Protein AF-A0A0F9K241-F1 (afdb_monomer_lite)

pLDDT: mean 85.96, std 12.1, range [41.12, 96.75]

Foldseek 3Di:
D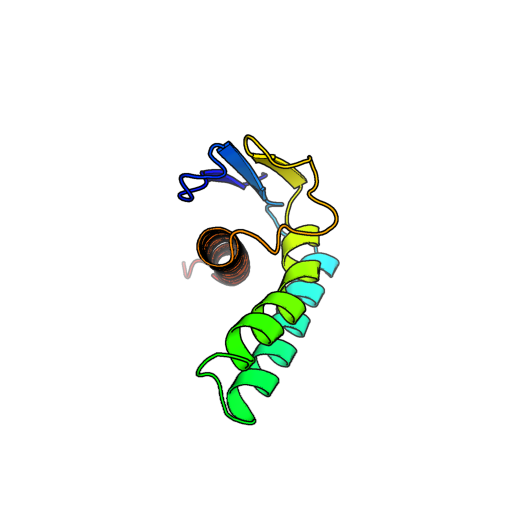WDKDFAPQPVWGFIWTFDPPDDPVLLVLQVVLVVVLVVLVVVDDCPPPSLVVNLVSNVVSLVSRTPWDTIPPADIVHVVQDCPPVVSSSSRSVVSNVVVVVSSVVVVDDPDD

Sequence (113 aa):
MSKQIKSPVKKWLGTVTLHDPLSLPQVVAVQNALESAKALAEDGDLEKLGLAEFHNELLPAIEDCIEIWELKGLDNPPNPFPGTPRKSAAELMNWLSTEVVALFNEAEAVPNE

Radius of gyration: 14.39 Å; chains: 1; bounding box: 36×38×36 Å

Organism: NCBI:txid412755

Secondary structure (DSSP, 8-state):
-PEEEE---TTS-EEEEE-SSPPHHHHHHHHHHHHHHHHHHHSS-IIIIIHHHHHHHHHHHHHHTEEEEEETTS-SS-SS----SHHHHHHHHHHHHHHHHHHHHHHH-----

Structure (mmCIF, N/CA/C/O backbone):
data_AF-A0A0F9K241-F1
#
_entry.id   AF-A0A0F9K241-F1
#
loop_
_atom_site.group_PDB
_atom_site.id
_atom_site.type_symbol
_atom_site.label_atom_id
_atom_site.label_alt_id
_atom_site.label_comp_id
_atom_site.label_asym_id
_atom_site.label_entity_id
_atom_site.label_seq_id
_atom_site.pdbx_PDB_ins_code
_atom_site.Cartn_x
_atom_site.Cartn_y
_atom_site.Cartn_z
_atom_site.occupancy
_atom_site.B_iso_or_equiv
_atom_site.auth_seq_id
_atom_site.auth_comp_id
_atom_site.auth_asym_id
_atom_site.auth_atom_id
_atom_site.pdbx_PDB_model_num
ATOM 1 N N . MET A 1 1 ? -9.907 -4.927 -15.926 1.00 74.38 1 MET A N 1
ATOM 2 C CA . MET A 1 1 ? -11.069 -4.458 -15.146 1.00 74.38 1 MET A CA 1
ATOM 3 C C . MET A 1 1 ? -10.568 -4.168 -13.751 1.00 74.38 1 MET A C 1
ATOM 5 O O . MET A 1 1 ? -9.845 -5.011 -13.258 1.00 74.38 1 MET A O 1
ATOM 9 N N . SER A 1 2 ? -10.929 -3.047 -13.130 1.00 88.88 2 SER A N 1
ATOM 10 C CA . SER A 1 2 ? -10.399 -2.671 -11.814 1.00 88.88 2 SER A CA 1
ATOM 11 C C . SER A 1 2 ? -10.714 -3.710 -10.721 1.00 88.88 2 SER A C 1
ATOM 13 O O . SER A 1 2 ? -11.794 -4.310 -10.720 1.00 88.88 2 SER A O 1
ATOM 15 N N . LYS A 1 3 ? -9.783 -3.915 -9.778 1.00 92.19 3 LYS A N 1
ATOM 16 C CA . LYS A 1 3 ? -9.891 -4.901 -8.684 1.00 92.19 3 LYS A CA 1
ATOM 17 C C . LYS A 1 3 ? -10.314 -4.200 -7.397 1.00 92.19 3 LYS A C 1
ATOM 19 O O . LYS A 1 3 ? -9.598 -3.343 -6.887 1.00 92.19 3 LYS A O 1
ATOM 24 N N . GLN A 1 4 ? -11.476 -4.559 -6.854 1.00 95.81 4 GLN A N 1
ATOM 25 C CA . GLN A 1 4 ? -11.953 -3.999 -5.587 1.00 95.81 4 GLN A CA 1
ATOM 26 C C . GLN A 1 4 ? -11.471 -4.849 -4.406 1.00 95.81 4 GLN A C 1
ATOM 28 O O . GLN A 1 4 ? -11.763 -6.043 -4.328 1.00 95.81 4 GLN A O 1
ATOM 33 N N . ILE A 1 5 ? -10.778 -4.219 -3.459 1.00 95.94 5 ILE A N 1
ATOM 34 C CA . ILE A 1 5 ? -10.266 -4.838 -2.232 1.00 95.94 5 ILE A CA 1
ATOM 35 C C . ILE A 1 5 ? -10.911 -4.187 -1.003 1.00 95.94 5 ILE A C 1
ATOM 37 O O . ILE A 1 5 ? -11.266 -3.008 -1.011 1.00 95.94 5 ILE A O 1
ATOM 41 N N . LYS A 1 6 ? -11.093 -4.957 0.075 1.00 96.75 6 LYS A N 1
ATOM 42 C CA . LYS A 1 6 ? -11.769 -4.499 1.299 1.00 96.75 6 LYS A CA 1
ATOM 43 C C . LYS A 1 6 ? -10.776 -4.322 2.441 1.00 96.75 6 LYS A C 1
ATOM 45 O O . LYS A 1 6 ? -10.079 -5.267 2.795 1.00 96.75 6 LYS A O 1
ATOM 50 N N . SER A 1 7 ? -10.787 -3.147 3.069 1.00 95.00 7 SER A N 1
ATOM 51 C CA . SER A 1 7 ? -9.873 -2.837 4.172 1.00 95.00 7 SER A CA 1
ATOM 52 C C . SER A 1 7 ? -10.134 -3.726 5.398 1.00 95.00 7 SER A C 1
ATOM 54 O O . SER A 1 7 ? -11.269 -3.765 5.898 1.00 95.00 7 SER A O 1
ATOM 56 N N . PRO A 1 8 ? -9.099 -4.400 5.939 1.00 94.56 8 PRO A N 1
ATOM 57 C CA . PRO A 1 8 ? -9.182 -5.142 7.195 1.00 94.56 8 PRO A CA 1
ATOM 58 C C . PRO A 1 8 ? -9.015 -4.238 8.431 1.00 94.56 8 PRO A C 1
ATOM 60 O O . PRO A 1 8 ? -9.222 -4.681 9.565 1.00 94.56 8 PRO A O 1
ATOM 63 N N . VAL A 1 9 ? -8.635 -2.968 8.250 1.00 94.06 9 VAL A N 1
ATOM 64 C CA . VAL A 1 9 ? -8.269 -2.068 9.349 1.00 94.06 9 VAL A CA 1
ATOM 65 C C . VAL A 1 9 ? -9.519 -1.475 9.989 1.00 94.06 9 VAL A C 1
ATOM 67 O O . VAL A 1 9 ? -10.214 -0.649 9.403 1.00 94.06 9 VAL A O 1
ATOM 70 N N . LYS A 1 10 ? -9.782 -1.830 11.254 1.00 93.25 10 LYS A N 1
ATOM 71 C CA . LYS A 1 10 ? -10.990 -1.408 11.997 1.00 93.25 10 LYS A CA 1
ATOM 72 C C . LYS A 1 10 ? -11.218 0.107 12.025 1.00 93.25 10 LYS A C 1
ATOM 74 O O . LYS A 1 10 ? -12.360 0.546 12.131 1.00 93.25 10 LYS A O 1
ATOM 79 N N . LYS A 1 11 ? -10.140 0.898 11.995 1.00 92.44 11 LYS A N 1
ATOM 80 C CA . LYS A 1 11 ? -10.194 2.366 12.020 1.00 92.44 11 LYS A CA 1
ATOM 81 C C . LYS A 1 11 ? -10.731 2.945 10.708 1.00 92.44 11 LYS A C 1
ATOM 83 O O . LYS A 1 11 ? -11.482 3.914 10.759 1.00 92.44 11 LYS A O 1
ATOM 88 N N . TRP A 1 12 ? -10.371 2.328 9.585 1.00 93.56 12 TRP A N 1
ATOM 89 C CA . TRP A 1 12 ? -10.662 2.787 8.231 1.00 93.56 12 TRP A CA 1
ATOM 90 C C . TRP A 1 12 ? -11.324 1.662 7.448 1.00 93.56 12 TRP A C 1
ATOM 92 O O . TRP A 1 12 ? -10.705 0.980 6.636 1.00 93.56 12 TRP A O 1
ATOM 102 N N . LEU A 1 13 ? -12.597 1.434 7.764 1.00 93.94 13 LEU A N 1
ATOM 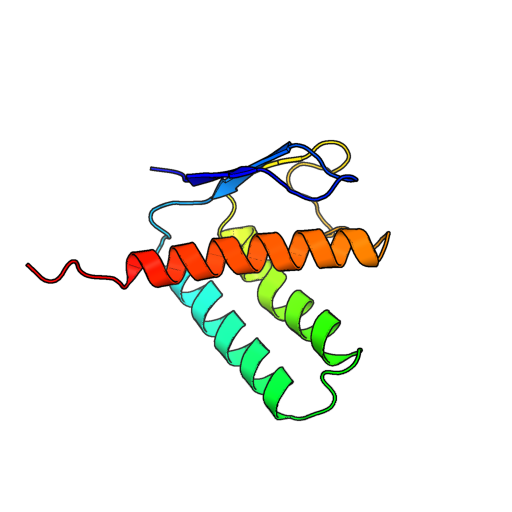103 C CA . LEU A 1 13 ? -13.423 0.439 7.089 1.00 93.94 13 LEU A CA 1
ATOM 104 C C . LEU A 1 13 ? -13.841 0.960 5.718 1.00 93.94 13 LEU A C 1
ATOM 106 O O . LEU A 1 13 ? -14.215 2.125 5.605 1.00 93.94 13 LEU A O 1
ATOM 110 N N . GLY A 1 14 ? -13.856 0.095 4.712 1.00 94.38 14 GLY A N 1
ATOM 111 C CA . GLY A 1 14 ? -14.264 0.488 3.370 1.00 94.38 14 GLY A CA 1
ATOM 112 C C . GLY A 1 14 ? -13.611 -0.347 2.284 1.00 94.38 14 GLY A C 1
ATOM 113 O O . GLY A 1 14 ? -13.127 -1.452 2.554 1.00 94.38 14 GLY A O 1
ATOM 114 N N . THR A 1 15 ? -13.603 0.196 1.075 1.00 95.81 15 THR A N 1
ATOM 115 C CA . THR A 1 15 ? -13.037 -0.429 -0.120 1.00 95.81 15 THR A CA 1
ATOM 116 C C . THR A 1 15 ? -11.993 0.468 -0.762 1.00 95.81 15 THR A C 1
ATOM 118 O O . THR A 1 15 ? -12.004 1.686 -0.607 1.00 95.81 15 THR A O 1
ATOM 121 N N . VAL A 1 16 ? -11.058 -0.157 -1.461 1.00 95.75 16 VAL A N 1
ATOM 122 C CA . VAL A 1 16 ? -10.111 0.509 -2.350 1.00 95.75 16 VAL A CA 1
ATOM 123 C C . VAL A 1 16 ? -10.229 -0.181 -3.700 1.00 95.75 16 VAL A C 1
ATOM 125 O O . VAL A 1 16 ? -10.350 -1.405 -3.759 1.00 95.75 16 VAL A O 1
ATOM 128 N N . THR A 1 17 ? -10.254 0.600 -4.772 1.00 95.81 17 THR A N 1
ATOM 129 C CA . THR A 1 17 ? -10.288 0.075 -6.141 1.00 95.81 17 THR A CA 1
ATOM 130 C C . THR A 1 17 ? -8.908 0.245 -6.753 1.00 95.81 17 THR A C 1
ATOM 132 O O . THR A 1 17 ? -8.417 1.367 -6.835 1.00 95.81 17 THR A O 1
ATOM 135 N N . LEU A 1 18 ? -8.279 -0.862 -7.142 1.00 95.25 18 LEU A N 1
ATOM 136 C CA . LEU A 1 18 ? -6.966 -0.894 -7.780 1.00 95.25 18 LEU A CA 1
ATOM 137 C C 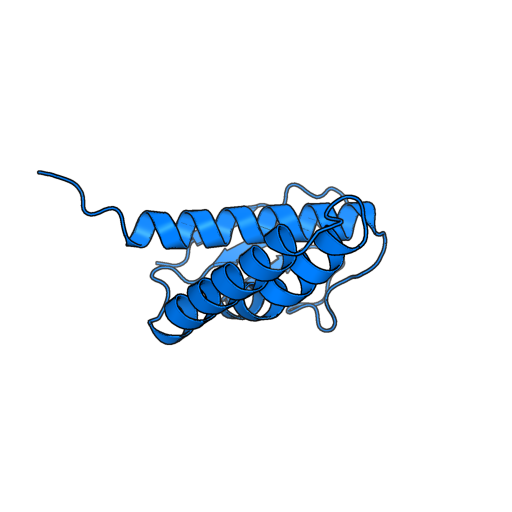. LEU A 1 18 ? -7.098 -0.899 -9.303 1.00 95.25 18 LEU A C 1
ATOM 139 O O . LEU A 1 18 ? -8.005 -1.536 -9.850 1.00 95.25 18 LEU A O 1
ATOM 143 N N . HIS A 1 19 ? -6.147 -0.256 -9.977 1.00 92.75 19 HIS A N 1
ATOM 144 C CA . HIS A 1 19 ? -5.986 -0.361 -11.422 1.00 92.75 19 HIS A CA 1
ATOM 145 C C . HIS A 1 19 ? -5.630 -1.798 -11.818 1.00 92.75 19 HIS A C 1
ATOM 147 O O . HIS A 1 19 ? -4.595 -2.312 -11.417 1.00 92.75 19 HIS A O 1
ATOM 153 N N . ASP A 1 20 ? -6.470 -2.438 -12.629 1.00 90.88 20 ASP A N 1
ATOM 154 C CA . ASP A 1 20 ? -6.202 -3.759 -13.203 1.00 90.88 20 ASP A CA 1
ATOM 155 C C . ASP A 1 20 ? -6.703 -3.778 -14.671 1.00 90.88 20 ASP A C 1
ATOM 157 O O . ASP A 1 20 ? -7.890 -3.523 -14.923 1.00 90.88 20 ASP A O 1
ATOM 161 N N . PRO A 1 21 ? -5.840 -4.008 -15.682 1.00 90.38 21 PRO A N 1
ATOM 162 C CA . PRO A 1 21 ? -4.401 -4.226 -15.544 1.00 90.38 21 PRO A CA 1
ATOM 163 C C . PRO A 1 21 ? -3.672 -2.947 -15.110 1.00 90.38 21 PRO A C 1
ATOM 165 O O . PRO A 1 21 ? -4.120 -1.835 -15.400 1.00 90.38 21 PRO A O 1
ATOM 168 N N . LEU A 1 22 ? -2.523 -3.113 -14.453 1.00 90.62 22 LEU A N 1
ATOM 169 C CA . LEU A 1 22 ? -1.608 -2.006 -14.179 1.00 90.62 22 LEU A CA 1
ATOM 170 C C . LEU A 1 22 ? -1.055 -1.450 -15.500 1.00 90.62 22 LEU A C 1
ATOM 172 O O . LEU A 1 22 ? -0.679 -2.193 -16.408 1.00 90.62 22 LEU A O 1
ATOM 176 N N . SER A 1 23 ? -1.000 -0.127 -15.619 1.00 92.06 23 SER A N 1
ATOM 177 C CA . SER A 1 23 ? -0.350 0.542 -16.746 1.00 92.06 23 SER A CA 1
ATOM 178 C C . SER A 1 23 ? 1.171 0.396 -16.668 1.00 92.06 23 SER A C 1
ATOM 180 O O . SER A 1 23 ? 1.741 0.260 -15.587 1.00 92.06 23 SER A O 1
ATOM 182 N N . LEU A 1 24 ? 1.860 0.481 -17.810 1.00 90.69 24 LEU A N 1
ATOM 183 C CA . LEU A 1 24 ? 3.322 0.369 -17.845 1.00 90.69 24 LEU A CA 1
ATOM 184 C C . LEU A 1 24 ? 4.037 1.360 -16.896 1.00 90.69 24 LEU A C 1
ATOM 186 O O . LEU A 1 24 ? 4.959 0.929 -16.207 1.00 90.69 24 LEU A O 1
ATOM 190 N N . PRO A 1 25 ? 3.626 2.642 -16.779 1.00 94.44 25 PRO A N 1
ATOM 191 C CA . PRO A 1 25 ? 4.205 3.543 -15.782 1.00 94.44 25 PRO A CA 1
ATOM 192 C C . PRO A 1 25 ? 4.021 3.062 -14.335 1.00 94.44 25 PRO A C 1
ATOM 194 O O . PRO A 1 25 ? 4.963 3.152 -13.555 1.00 94.44 25 PRO A O 1
ATOM 197 N N . GLN A 1 26 ? 2.852 2.508 -13.990 1.00 92.94 26 GLN A N 1
ATOM 198 C CA . GLN A 1 26 ? 2.581 1.959 -12.653 1.00 92.94 26 GLN A CA 1
ATOM 199 C C . GLN A 1 26 ? 3.445 0.726 -12.367 1.00 92.94 26 GLN A C 1
ATOM 201 O O . GLN A 1 26 ? 4.016 0.617 -11.289 1.00 92.94 26 GLN A O 1
ATOM 206 N N . VAL A 1 27 ? 3.602 -0.169 -13.348 1.00 92.69 27 VAL A N 1
ATOM 207 C CA . VAL A 1 27 ? 4.484 -1.345 -13.243 1.00 92.69 27 VAL A CA 1
ATOM 208 C C . VAL A 1 27 ? 5.923 -0.911 -12.951 1.00 92.69 27 VAL A C 1
ATOM 210 O O . VAL A 1 27 ? 6.535 -1.407 -12.009 1.00 92.69 27 VAL A O 1
ATOM 213 N N . VAL A 1 28 ? 6.443 0.064 -13.704 1.00 93.50 28 VAL A N 1
ATOM 214 C CA . VAL A 1 28 ? 7.795 0.606 -13.493 1.00 93.50 28 VAL A CA 1
ATOM 215 C C . VAL A 1 28 ? 7.923 1.269 -12.118 1.00 93.50 28 VAL A C 1
ATOM 217 O O . VAL A 1 28 ? 8.933 1.081 -11.444 1.00 93.50 28 VAL A O 1
ATOM 220 N N . ALA A 1 29 ? 6.909 2.017 -11.675 1.00 93.94 29 ALA A N 1
ATOM 221 C CA . ALA A 1 29 ? 6.912 2.653 -10.360 1.00 93.94 29 ALA A CA 1
ATOM 222 C C . ALA A 1 29 ? 6.959 1.622 -9.222 1.00 93.94 29 ALA A C 1
ATOM 224 O O . ALA A 1 29 ? 7.785 1.753 -8.320 1.00 93.94 29 ALA A O 1
ATOM 225 N N . VAL A 1 30 ? 6.131 0.574 -9.286 1.00 92.69 30 VAL A N 1
ATOM 226 C CA . VAL A 1 30 ? 6.115 -0.509 -8.288 1.00 92.69 30 VAL A CA 1
ATOM 227 C C . VAL A 1 30 ? 7.443 -1.260 -8.276 1.00 92.69 30 VAL A C 1
ATOM 229 O O . VAL A 1 30 ? 7.993 -1.490 -7.202 1.00 92.69 30 VAL A O 1
ATOM 232 N N . GLN A 1 31 ? 7.995 -1.592 -9.446 1.00 92.69 31 GLN A N 1
ATOM 233 C CA . GLN A 1 31 ? 9.281 -2.282 -9.539 1.00 92.69 31 GLN A CA 1
ATOM 234 C C . GLN A 1 31 ? 10.416 -1.459 -8.915 1.00 92.69 31 GLN A C 1
ATOM 236 O O . GLN A 1 31 ? 11.127 -1.964 -8.048 1.00 92.69 31 GLN A O 1
ATOM 241 N N . ASN A 1 32 ? 10.545 -0.185 -9.298 1.00 93.19 32 ASN A N 1
ATOM 242 C CA . ASN A 1 32 ? 11.579 0.697 -8.753 1.00 93.19 32 ASN A CA 1
ATOM 243 C C . ASN A 1 32 ? 11.429 0.861 -7.235 1.00 93.19 32 ASN A C 1
ATOM 245 O O . ASN A 1 32 ? 12.414 0.797 -6.505 1.00 93.19 32 ASN A O 1
ATOM 249 N N . ALA A 1 33 ? 10.196 1.032 -6.749 1.00 92.12 33 ALA A N 1
ATOM 250 C CA . ALA A 1 33 ? 9.938 1.182 -5.324 1.00 92.12 33 ALA A CA 1
ATOM 251 C C . ALA A 1 33 ? 10.289 -0.096 -4.542 1.00 92.12 33 ALA A C 1
ATOM 253 O O . ALA A 1 33 ? 10.854 -0.011 -3.454 1.00 92.12 33 ALA A O 1
ATOM 254 N N . LEU A 1 34 ? 10.020 -1.284 -5.095 1.00 90.19 34 LEU A N 1
ATOM 255 C CA . LEU A 1 34 ? 10.419 -2.560 -4.493 1.00 90.19 34 LEU A CA 1
ATOM 256 C C . LEU A 1 34 ? 11.941 -2.733 -4.449 1.00 90.19 34 LEU A C 1
ATOM 258 O O . LEU A 1 34 ? 12.465 -3.201 -3.438 1.00 90.19 34 LEU A O 1
ATOM 262 N N . GLU A 1 35 ? 12.651 -2.358 -5.513 1.00 90.50 35 GLU A N 1
ATOM 263 C CA . GLU A 1 35 ? 14.116 -2.405 -5.555 1.00 90.50 35 GLU A CA 1
ATOM 264 C C . GLU A 1 35 ? 14.737 -1.457 -4.521 1.00 90.50 35 GLU A C 1
ATOM 266 O O . GLU A 1 35 ? 15.585 -1.887 -3.734 1.00 90.50 35 GLU A O 1
ATOM 271 N N . SER A 1 36 ? 14.262 -0.209 -4.449 1.00 87.81 36 SER A N 1
ATOM 272 C CA . SER A 1 36 ? 14.688 0.762 -3.433 1.00 87.81 36 SER A CA 1
ATOM 273 C C . SER A 1 36 ? 14.393 0.271 -2.014 1.00 87.81 36 SER A C 1
ATOM 275 O O . SER A 1 36 ? 15.265 0.285 -1.143 1.00 87.81 36 SER A O 1
ATOM 277 N N . ALA A 1 37 ? 13.174 -0.214 -1.772 1.00 86.44 37 ALA A N 1
ATOM 278 C CA . ALA A 1 37 ? 12.754 -0.686 -0.459 1.00 86.44 37 ALA A CA 1
ATOM 279 C C . ALA A 1 37 ? 13.537 -1.938 -0.021 1.00 86.44 37 ALA A C 1
ATOM 281 O O . ALA A 1 37 ? 13.854 -2.097 1.160 1.00 86.44 37 ALA A O 1
ATOM 282 N N . LYS A 1 38 ? 13.910 -2.810 -0.966 1.00 84.19 38 LYS A N 1
ATOM 283 C CA . LYS A 1 38 ? 14.783 -3.961 -0.710 1.00 84.19 38 LYS A CA 1
ATOM 284 C C . LYS A 1 38 ? 16.210 -3.533 -0.369 1.00 84.19 38 LYS A C 1
ATOM 286 O O . LYS A 1 38 ? 16.769 -4.074 0.581 1.00 84.19 38 LYS A O 1
ATOM 291 N N . ALA A 1 39 ? 16.770 -2.551 -1.076 1.00 84.69 39 ALA A N 1
ATOM 292 C CA . ALA A 1 39 ? 18.097 -2.023 -0.763 1.00 84.69 39 ALA A CA 1
ATOM 293 C C . ALA A 1 39 ? 18.163 -1.468 0.673 1.00 84.69 39 ALA A C 1
ATOM 295 O O . ALA A 1 39 ? 19.109 -1.754 1.402 1.00 84.69 39 ALA A O 1
ATOM 296 N N . LEU A 1 40 ? 17.113 -0.765 1.118 1.00 79.25 40 LEU A 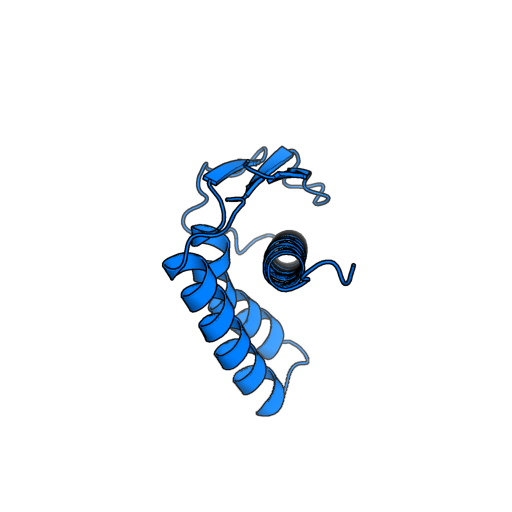N 1
ATOM 297 C CA . LEU A 1 40 ? 16.987 -0.289 2.503 1.00 79.25 40 LEU A CA 1
ATOM 298 C C . LEU A 1 40 ? 16.892 -1.434 3.523 1.00 79.25 40 LEU A C 1
ATOM 300 O O . LEU A 1 40 ? 17.397 -1.321 4.637 1.00 79.25 40 LEU A O 1
ATOM 304 N N . ALA A 1 41 ? 16.251 -2.545 3.158 1.00 73.25 41 ALA A N 1
ATOM 305 C CA . ALA A 1 41 ? 16.152 -3.718 4.021 1.00 73.25 41 ALA A CA 1
ATOM 306 C C . ALA A 1 41 ? 17.496 -4.459 4.176 1.00 73.25 41 ALA A C 1
ATOM 308 O O . ALA A 1 41 ? 17.741 -5.055 5.227 1.00 73.25 41 ALA A O 1
ATOM 309 N N . GLU A 1 42 ? 18.359 -4.429 3.155 1.00 74.00 42 GLU A N 1
ATOM 310 C CA . GLU A 1 42 ? 19.674 -5.086 3.161 1.00 74.00 42 GLU A CA 1
ATOM 311 C C . GLU A 1 42 ? 20.755 -4.282 3.912 1.00 74.00 42 GLU A C 1
ATOM 313 O O . GLU A 1 42 ? 21.668 -4.892 4.469 1.00 74.00 42 GLU A O 1
ATOM 318 N N . ASP A 1 43 ? 20.637 -2.950 3.994 1.00 67.62 43 ASP A N 1
ATOM 319 C CA . ASP A 1 43 ? 21.660 -2.061 4.587 1.00 67.62 43 ASP A CA 1
ATOM 320 C C . ASP A 1 43 ? 21.652 -2.015 6.136 1.00 67.62 43 ASP A C 1
ATOM 322 O O . ASP A 1 43 ? 22.595 -1.542 6.770 1.00 67.62 43 ASP A O 1
ATOM 326 N N . GLY A 1 44 ? 20.643 -2.618 6.774 1.00 58.75 44 GLY A N 1
ATOM 327 C CA . GLY A 1 44 ? 20.664 -2.948 8.202 1.00 58.75 44 GLY A CA 1
ATOM 328 C C . GLY A 1 44 ? 19.757 -2.094 9.093 1.00 58.75 44 GLY A C 1
ATOM 329 O O . GLY A 1 44 ? 19.560 -0.903 8.897 1.00 5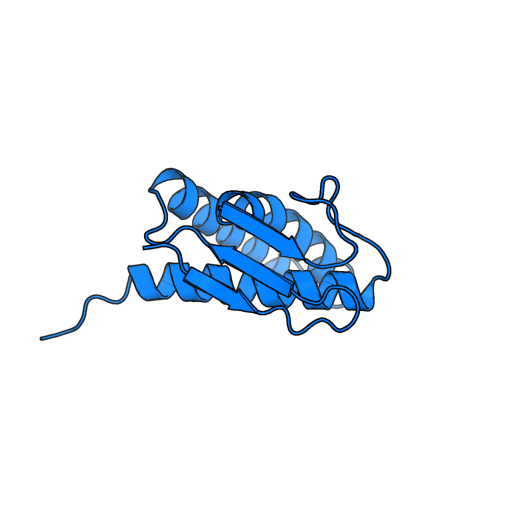8.75 44 GLY A O 1
ATOM 330 N N . ASP A 1 45 ? 19.237 -2.750 10.135 1.00 56.03 45 ASP A N 1
ATOM 331 C CA . ASP A 1 45 ? 18.351 -2.215 11.184 1.00 56.03 45 ASP A CA 1
ATOM 332 C C . ASP A 1 45 ? 16.850 -2.075 10.824 1.00 56.03 45 ASP A C 1
ATOM 334 O O . ASP A 1 45 ? 16.144 -1.110 11.142 1.00 56.03 45 ASP A O 1
ATOM 338 N N . LEU A 1 46 ? 16.315 -3.148 10.227 1.00 58.00 46 LEU A N 1
ATOM 339 C CA . LEU A 1 46 ? 14.885 -3.390 9.969 1.00 58.00 46 LEU A CA 1
ATOM 340 C C . LEU A 1 46 ? 13.969 -3.280 11.206 1.00 58.00 46 LEU A C 1
ATOM 342 O O . LEU A 1 46 ? 12.749 -3.221 11.052 1.00 58.00 46 LEU A O 1
ATOM 346 N N . GLU A 1 47 ? 14.506 -3.275 12.432 1.00 59.00 47 GLU A N 1
ATOM 347 C CA . GLU A 1 47 ? 13.710 -3.566 13.627 1.00 59.00 47 GLU A CA 1
ATOM 348 C C . GLU A 1 47 ? 12.640 -2.504 13.934 1.00 59.00 47 GLU A C 1
ATOM 350 O O . GLU A 1 47 ? 11.569 -2.868 14.425 1.00 59.00 47 GLU A O 1
ATOM 355 N N . LYS A 1 48 ? 12.853 -1.213 13.610 1.00 55.22 48 LYS A N 1
ATOM 356 C CA . LYS A 1 48 ? 11.808 -0.162 13.742 1.00 55.22 48 LYS A CA 1
ATOM 357 C C . LYS A 1 48 ? 11.930 1.046 12.812 1.00 55.22 48 LYS A C 1
ATOM 359 O O . LYS A 1 48 ? 10.885 1.635 12.516 1.00 55.22 48 LYS A O 1
ATOM 364 N N . LEU A 1 49 ? 13.141 1.461 12.428 1.00 58.06 49 LEU A N 1
ATOM 365 C CA . LEU A 1 49 ? 13.328 2.565 11.475 1.00 58.06 49 LEU A CA 1
ATOM 366 C C . LEU A 1 49 ? 13.092 2.076 10.043 1.00 58.06 49 LEU A C 1
ATOM 368 O O . LEU A 1 49 ? 12.268 2.664 9.343 1.00 58.06 49 LEU A O 1
ATOM 372 N N . GLY A 1 50 ? 13.665 0.916 9.697 1.00 68.88 50 GLY A N 1
ATOM 373 C CA . GLY A 1 50 ? 13.547 0.337 8.361 1.00 68.88 50 GLY A CA 1
ATOM 374 C C . GLY A 1 50 ? 12.106 0.150 7.887 1.00 68.88 50 GLY A C 1
ATOM 375 O O . GLY A 1 50 ? 11.813 0.477 6.750 1.00 68.88 50 GLY A O 1
ATOM 376 N N . LEU A 1 51 ? 11.159 -0.273 8.738 1.00 76.19 51 LEU A N 1
ATOM 377 C CA . LEU A 1 51 ? 9.767 -0.481 8.294 1.00 76.19 51 LEU A CA 1
ATOM 378 C C . LEU A 1 51 ? 9.039 0.824 7.920 1.00 76.19 51 LEU A C 1
ATOM 380 O O . LEU A 1 51 ? 8.197 0.831 7.026 1.00 76.19 51 LEU A O 1
ATOM 384 N N . ALA A 1 52 ? 9.318 1.927 8.621 1.00 79.12 52 ALA A N 1
ATOM 385 C CA . ALA A 1 52 ? 8.683 3.209 8.316 1.00 79.12 52 ALA A CA 1
ATOM 386 C C . ALA A 1 52 ? 9.251 3.812 7.026 1.00 79.12 52 ALA A C 1
ATOM 388 O O . ALA A 1 52 ? 8.487 4.316 6.209 1.00 79.12 52 ALA A O 1
ATOM 389 N N . GLU A 1 53 ? 10.566 3.713 6.835 1.00 82.56 53 GLU A N 1
ATOM 390 C CA . GLU A 1 53 ? 11.244 4.154 5.612 1.00 82.56 53 GLU A CA 1
ATOM 391 C C . GLU A 1 53 ? 10.872 3.267 4.418 1.00 82.56 53 GLU A C 1
ATOM 393 O O . GLU A 1 53 ? 10.535 3.783 3.359 1.00 82.56 53 GLU A O 1
ATOM 398 N N . PHE A 1 54 ? 10.783 1.951 4.623 1.00 83.69 54 PHE A N 1
ATOM 399 C CA . PHE A 1 54 ? 10.286 0.979 3.646 1.00 83.69 54 PHE A CA 1
ATOM 400 C C . PHE A 1 54 ? 8.878 1.334 3.154 1.00 83.69 54 PHE A C 1
ATOM 402 O O . PHE A 1 54 ? 8.616 1.383 1.956 1.00 83.69 54 PHE A O 1
ATOM 409 N N . HIS A 1 55 ? 7.960 1.626 4.078 1.00 85.94 55 HIS A N 1
ATOM 410 C CA . HIS A 1 55 ? 6.610 2.063 3.726 1.00 85.94 55 HIS A CA 1
ATOM 411 C C . HIS A 1 55 ? 6.591 3.418 3.017 1.00 85.94 55 HIS A C 1
ATOM 413 O O . HIS A 1 55 ? 5.781 3.614 2.116 1.00 85.94 55 HIS A O 1
ATOM 419 N N . ASN A 1 56 ? 7.457 4.347 3.421 1.00 87.38 56 ASN A N 1
ATOM 420 C CA . ASN A 1 56 ? 7.553 5.661 2.797 1.00 87.38 56 ASN A CA 1
ATOM 421 C C . ASN A 1 56 ? 8.048 5.575 1.346 1.00 87.38 56 ASN A C 1
ATOM 423 O O . ASN A 1 56 ? 7.573 6.332 0.508 1.00 87.38 56 ASN A O 1
ATOM 427 N N . GLU A 1 57 ? 8.950 4.639 1.051 1.00 90.00 57 GLU A N 1
ATOM 428 C CA . GLU A 1 57 ? 9.460 4.402 -0.303 1.00 90.00 57 GLU A CA 1
ATOM 429 C C . GLU A 1 57 ? 8.404 3.765 -1.219 1.00 90.00 57 GLU A C 1
ATOM 431 O O . GLU A 1 57 ? 8.277 4.135 -2.383 1.00 90.00 57 GLU A O 1
ATOM 436 N N . LEU A 1 58 ? 7.596 2.837 -0.691 1.00 90.25 58 LEU A N 1
ATOM 437 C CA . LEU A 1 58 ? 6.537 2.178 -1.465 1.00 90.25 58 LEU A CA 1
ATOM 438 C C . LEU A 1 58 ? 5.289 3.040 -1.671 1.00 90.25 58 LEU A C 1
ATOM 440 O O . LEU A 1 58 ? 4.560 2.832 -2.642 1.00 90.25 58 LEU A O 1
ATOM 444 N N . LEU A 1 59 ? 5.013 3.969 -0.753 1.00 91.81 59 LEU A N 1
ATOM 445 C CA . LEU A 1 59 ? 3.756 4.715 -0.710 1.00 91.81 59 LEU A CA 1
ATOM 446 C C . LEU A 1 59 ? 3.394 5.387 -2.050 1.00 91.81 59 LEU A C 1
ATOM 448 O O . LEU A 1 59 ? 2.272 5.155 -2.497 1.00 91.81 59 LEU A O 1
ATOM 452 N N . PRO A 1 60 ? 4.286 6.136 -2.732 1.00 93.00 60 PRO A N 1
ATOM 453 C CA . PRO A 1 60 ? 3.926 6.804 -3.984 1.00 93.00 60 PRO A CA 1
ATOM 454 C C . PRO A 1 60 ? 3.498 5.818 -5.077 1.00 93.00 60 PRO A C 1
ATOM 456 O O . PRO A 1 60 ? 2.498 6.030 -5.755 1.00 93.00 60 PRO A O 1
ATOM 459 N N . ALA A 1 61 ? 4.210 4.693 -5.204 1.00 94.19 61 ALA A N 1
ATOM 460 C CA . ALA A 1 61 ? 3.879 3.665 -6.189 1.00 94.19 61 ALA A CA 1
ATOM 461 C C . ALA A 1 61 ? 2.544 2.970 -5.871 1.00 94.19 61 ALA A C 1
ATOM 463 O O . ALA A 1 61 ? 1.782 2.638 -6.778 1.00 94.19 61 ALA A O 1
ATOM 464 N N . ILE A 1 62 ? 2.243 2.765 -4.585 1.00 93.81 62 ILE A N 1
ATOM 465 C CA . ILE A 1 62 ? 0.960 2.210 -4.136 1.00 93.81 62 ILE A CA 1
ATOM 466 C C . ILE A 1 62 ? -0.182 3.183 -4.437 1.00 93.81 62 ILE A C 1
ATOM 468 O O . ILE A 1 62 ? -1.212 2.755 -4.952 1.00 93.81 62 ILE A O 1
ATOM 472 N N . GLU A 1 63 ? -0.012 4.472 -4.133 1.00 93.69 63 GLU A N 1
ATOM 473 C CA . GLU A 1 63 ? -1.015 5.508 -4.407 1.00 93.69 63 GLU A CA 1
ATOM 474 C C . GLU A 1 63 ? -1.333 5.600 -5.901 1.00 93.69 63 GLU A C 1
ATOM 476 O O . GLU A 1 63 ? -2.508 5.629 -6.263 1.00 93.69 63 GLU A O 1
ATOM 481 N N . ASP A 1 64 ? -0.316 5.532 -6.763 1.00 93.62 64 ASP A N 1
ATOM 482 C CA . ASP A 1 64 ? -0.487 5.530 -8.219 1.00 93.62 64 ASP A CA 1
ATOM 483 C C . ASP A 1 64 ? -1.255 4.304 -8.736 1.00 93.62 64 ASP A C 1
ATOM 485 O O . ASP A 1 64 ? -1.880 4.367 -9.795 1.00 93.62 64 ASP A O 1
ATOM 489 N N . CYS A 1 65 ? -1.231 3.179 -8.014 1.00 94.06 65 CYS A N 1
ATOM 490 C CA . CYS A 1 65 ? -1.976 1.967 -8.370 1.00 94.06 65 CYS A CA 1
ATOM 491 C C . CYS A 1 65 ? -3.444 1.999 -7.916 1.00 94.06 65 CYS A C 1
ATOM 493 O O . CYS A 1 65 ? -4.218 1.111 -8.289 1.00 94.06 65 CYS A O 1
ATOM 495 N N . ILE A 1 66 ? -3.847 2.996 -7.126 1.00 94.50 66 ILE A N 1
ATOM 496 C CA . ILE A 1 66 ? -5.195 3.105 -6.574 1.00 94.50 66 ILE A CA 1
ATOM 497 C C . ILE A 1 66 ? -6.029 4.078 -7.407 1.00 94.50 66 ILE A C 1
ATOM 499 O O . ILE A 1 66 ? -5.736 5.264 -7.503 1.00 94.50 66 ILE A O 1
ATOM 503 N N . GLU A 1 67 ? -7.135 3.577 -7.950 1.00 93.62 67 GLU A N 1
ATOM 504 C CA . GLU A 1 67 ? -8.091 4.363 -8.730 1.00 93.62 67 GLU A CA 1
ATOM 505 C C . GLU A 1 67 ? -9.075 5.119 -7.821 1.00 93.62 67 GLU A C 1
ATOM 507 O O . GLU A 1 67 ? -9.408 6.276 -8.074 1.00 93.62 67 GLU A O 1
ATOM 512 N N . ILE A 1 68 ? -9.568 4.468 -6.757 1.00 94.44 68 ILE A N 1
ATOM 513 C CA . ILE A 1 68 ? -10.619 5.023 -5.885 1.00 94.44 68 ILE A CA 1
ATOM 514 C C . ILE A 1 68 ? -10.374 4.638 -4.423 1.00 94.44 68 ILE A C 1
ATOM 516 O O . ILE A 1 68 ? -10.218 3.454 -4.112 1.00 94.44 68 ILE A O 1
ATOM 520 N N . TRP A 1 69 ? -10.450 5.620 -3.515 1.00 95.06 69 TRP A N 1
ATOM 521 C CA . TRP A 1 69 ? -10.460 5.396 -2.068 1.00 95.06 69 TRP A CA 1
ATOM 522 C C . TRP A 1 69 ? -11.864 5.537 -1.478 1.00 95.06 69 TRP A C 1
ATOM 524 O O . TRP A 1 69 ? -12.419 6.625 -1.381 1.00 95.06 69 TRP A O 1
ATOM 534 N N . GLU A 1 70 ? -12.436 4.450 -0.979 1.00 94.81 70 GLU A N 1
ATOM 535 C CA . GLU A 1 70 ? -13.736 4.460 -0.300 1.00 94.81 70 GLU A CA 1
ATOM 536 C C . GLU A 1 70 ? -13.574 4.037 1.163 1.00 94.81 70 GLU A C 1
ATOM 538 O O . GLU A 1 70 ? -14.266 3.146 1.658 1.00 94.81 70 GLU A O 1
ATOM 543 N N . LEU A 1 71 ? -12.626 4.663 1.867 1.00 93.94 71 LEU A N 1
ATOM 544 C CA . LEU A 1 71 ? -12.316 4.375 3.267 1.00 93.94 71 LEU A CA 1
ATOM 545 C C . LEU A 1 71 ? -12.995 5.373 4.210 1.00 93.94 71 LEU A C 1
ATOM 547 O O . LEU A 1 71 ? -12.805 6.584 4.136 1.00 93.94 71 LEU A O 1
ATOM 551 N N . LYS A 1 72 ? -13.763 4.863 5.173 1.00 93.62 72 LYS A N 1
ATOM 552 C CA . LYS A 1 72 ? -14.428 5.685 6.184 1.00 93.62 72 LYS A CA 1
ATOM 553 C C . LYS A 1 72 ? -13.405 6.349 7.105 1.00 93.62 72 LYS A C 1
ATOM 555 O O . LYS A 1 72 ? -12.627 5.664 7.765 1.00 93.62 72 LYS A O 1
ATOM 560 N N . GLY A 1 73 ? -13.498 7.670 7.250 1.00 88.38 73 GLY A N 1
ATOM 561 C CA . GLY A 1 73 ? -12.639 8.438 8.159 1.00 88.38 73 GLY A CA 1
ATOM 562 C C . GLY A 1 73 ? -11.252 8.750 7.594 1.00 88.38 73 GLY A C 1
ATOM 563 O O . GLY A 1 73 ? -10.352 9.053 8.378 1.00 88.38 73 GLY A O 1
ATOM 564 N N . LEU A 1 74 ? -11.098 8.651 6.271 1.00 88.69 74 LEU A N 1
ATOM 565 C CA . LEU A 1 74 ? -9.992 9.195 5.489 1.00 88.69 74 LEU A CA 1
ATOM 566 C C . LEU A 1 74 ? -10.550 10.066 4.369 1.00 88.69 74 LEU A C 1
ATOM 568 O O . LEU A 1 74 ? -11.675 9.847 3.915 1.00 88.69 74 LEU A O 1
ATOM 572 N N . ASP A 1 75 ? -9.751 11.034 3.940 1.00 86.00 75 ASP A N 1
ATOM 573 C CA . ASP A 1 75 ? -10.012 11.775 2.712 1.00 86.00 75 ASP A CA 1
ATOM 574 C C . ASP A 1 75 ? -9.785 10.865 1.488 1.00 86.00 75 ASP A C 1
ATOM 576 O O . ASP A 1 75 ? -9.100 9.842 1.580 1.00 86.00 75 ASP A O 1
ATOM 580 N N . ASN A 1 76 ? -10.386 11.215 0.347 1.00 83.69 76 ASN A N 1
ATOM 581 C CA . ASN A 1 76 ? -10.274 10.465 -0.907 1.00 83.69 76 ASN A CA 1
ATOM 582 C C . ASN A 1 76 ? -9.693 11.360 -2.022 1.00 83.69 76 ASN A C 1
ATOM 584 O O . ASN A 1 76 ? -10.433 12.210 -2.530 1.00 83.69 76 ASN A O 1
ATOM 588 N N . PRO A 1 77 ? -8.419 11.176 -2.422 1.00 78.19 77 PRO A N 1
ATOM 589 C CA . PRO A 1 77 ? -7.400 10.325 -1.794 1.00 78.19 77 PRO A CA 1
ATOM 590 C C . PRO A 1 77 ? -6.851 10.938 -0.486 1.00 78.19 77 PRO A C 1
ATOM 592 O O . PRO A 1 77 ? -6.960 12.150 -0.277 1.00 78.19 77 PRO A O 1
ATOM 595 N N . PRO A 1 78 ? -6.239 10.136 0.401 1.00 79.62 78 PRO A N 1
ATOM 596 C CA . PRO A 1 78 ? -5.622 10.645 1.620 1.00 79.62 78 PRO A CA 1
ATOM 597 C C . PRO A 1 78 ? -4.297 11.357 1.302 1.00 79.62 78 PRO A C 1
ATOM 599 O O . PRO A 1 78 ? -3.303 10.703 1.019 1.0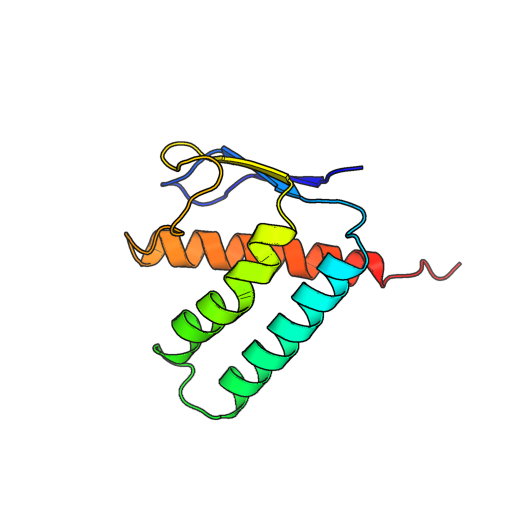0 79.62 78 PRO A O 1
ATOM 602 N N . ASN A 1 79 ? -4.255 12.691 1.390 1.00 82.00 79 ASN A N 1
ATOM 603 C CA . ASN A 1 79 ? -3.017 13.465 1.232 1.00 82.00 79 ASN A CA 1
ATOM 604 C C . ASN A 1 79 ? -2.862 14.514 2.356 1.00 82.00 79 ASN A C 1
ATOM 606 O O . ASN A 1 79 ? -3.613 15.494 2.373 1.00 82.00 79 ASN A O 1
ATOM 610 N N . PRO A 1 80 ? -1.901 14.355 3.287 1.00 84.19 80 PRO A N 1
ATOM 611 C CA . PRO A 1 80 ? -0.906 13.278 3.360 1.00 84.19 80 PRO A CA 1
ATOM 612 C C . PRO A 1 80 ? -1.499 11.947 3.852 1.00 84.19 80 PRO A C 1
ATOM 614 O O . PRO A 1 80 ? -2.498 11.932 4.577 1.00 84.19 80 PRO A O 1
ATOM 617 N N . PHE A 1 81 ? -0.842 10.829 3.525 1.00 88.69 81 PHE A N 1
ATOM 618 C CA . PHE A 1 81 ? -1.206 9.513 4.058 1.00 88.69 81 PHE A CA 1
ATOM 619 C C . PHE A 1 81 ? -1.193 9.522 5.603 1.00 88.69 81 PHE A C 1
ATOM 621 O O . PHE A 1 81 ? -0.292 10.107 6.220 1.00 88.69 81 PHE A O 1
ATOM 628 N N . PRO A 1 82 ? -2.173 8.893 6.283 1.00 89.00 82 PRO A N 1
ATOM 629 C CA . PRO A 1 82 ? -2.285 8.966 7.736 1.00 89.00 82 PRO A CA 1
ATOM 630 C C . PRO A 1 82 ? -1.089 8.313 8.437 1.00 89.00 82 PRO A C 1
ATOM 632 O O . PRO A 1 82 ? -0.951 7.096 8.450 1.00 89.00 82 PRO A O 1
ATOM 635 N N . GLY A 1 83 ? -0.270 9.108 9.130 1.00 85.69 83 GLY A N 1
ATOM 636 C CA . GLY A 1 83 ? 0.793 8.590 10.005 1.00 85.69 83 GLY A CA 1
ATOM 637 C C . GLY A 1 83 ? 0.314 8.172 11.404 1.00 85.69 83 GLY A C 1
ATOM 638 O O . GLY A 1 83 ? 1.047 7.517 12.151 1.00 85.69 83 GLY A O 1
ATOM 639 N N . THR A 1 84 ? -0.911 8.552 11.801 1.00 86.94 84 THR A N 1
ATOM 640 C CA . THR A 1 84 ? -1.455 8.272 13.141 1.00 86.94 84 THR A CA 1
ATOM 641 C C . THR A 1 84 ? -2.920 7.804 13.111 1.00 86.94 84 THR A C 1
ATOM 643 O O . THR A 1 84 ? -3.702 8.291 12.297 1.00 86.94 84 THR A O 1
ATOM 646 N N . PRO A 1 85 ? -3.329 6.874 14.002 1.00 89.31 85 PRO A N 1
ATOM 647 C CA . PRO A 1 85 ? -2.494 6.162 14.973 1.00 89.31 85 PRO A CA 1
ATOM 648 C C . PRO A 1 85 ? -1.527 5.179 14.289 1.00 89.31 85 PRO A C 1
ATOM 650 O O . PRO A 1 85 ? -1.921 4.441 13.388 1.00 89.31 85 PRO A O 1
ATOM 653 N N . ARG A 1 86 ? -0.266 5.151 14.754 1.00 87.88 86 ARG A N 1
ATOM 654 C CA . ARG A 1 86 ? 0.866 4.463 14.094 1.00 87.88 86 ARG A CA 1
ATOM 655 C C . ARG A 1 86 ? 0.570 3.005 13.733 1.00 87.88 86 ARG A C 1
ATOM 657 O O . ARG A 1 86 ? 0.931 2.554 12.655 1.00 87.88 86 ARG A O 1
ATOM 664 N N . LYS A 1 87 ? -0.104 2.276 14.630 1.00 89.00 87 LYS A N 1
ATOM 665 C CA . LYS A 1 87 ? -0.445 0.864 14.417 1.00 89.00 87 LYS A CA 1
ATOM 666 C C . LYS A 1 87 ? -1.422 0.674 13.255 1.00 89.00 87 LYS A C 1
ATOM 668 O O . LYS A 1 87 ? -1.136 -0.109 12.363 1.00 89.00 87 LYS A O 1
ATOM 673 N N . SER A 1 88 ? -2.539 1.403 13.247 1.00 91.75 88 SER A N 1
ATOM 674 C CA . SER A 1 88 ? -3.529 1.280 12.171 1.00 91.75 88 SER A CA 1
ATOM 675 C C . SER A 1 88 ? -2.963 1.755 10.838 1.00 91.75 88 SER A C 1
ATOM 677 O O . SER A 1 88 ? -3.232 1.125 9.825 1.00 91.75 88 SER A O 1
ATOM 679 N N . ALA A 1 89 ? -2.163 2.828 10.841 1.00 91.00 89 ALA A N 1
ATOM 680 C CA . ALA A 1 89 ? -1.472 3.332 9.653 1.00 91.00 89 ALA A CA 1
ATOM 681 C C . ALA A 1 89 ? -0.564 2.267 9.025 1.00 91.00 89 ALA A C 1
ATOM 683 O O . ALA A 1 89 ? -0.664 1.993 7.833 1.00 91.00 89 ALA A O 1
ATOM 684 N N . ALA A 1 90 ? 0.267 1.614 9.844 1.00 89.31 90 ALA A N 1
ATOM 685 C CA . ALA A 1 90 ? 1.129 0.528 9.391 1.00 89.31 90 ALA A CA 1
ATOM 686 C C . ALA A 1 90 ? 0.331 -0.695 8.909 1.00 89.31 90 ALA A C 1
ATOM 688 O O . ALA A 1 90 ? 0.690 -1.281 7.897 1.00 89.31 90 ALA A O 1
ATOM 689 N N . GLU A 1 91 ? -0.760 -1.064 9.594 1.00 92.56 91 GLU A N 1
ATOM 690 C CA . GLU A 1 91 ? -1.654 -2.148 9.154 1.00 92.56 91 GLU A CA 1
ATOM 691 C C . GLU A 1 91 ? -2.294 -1.842 7.791 1.00 92.56 91 GLU A C 1
ATOM 693 O O . GLU A 1 91 ? -2.372 -2.730 6.946 1.00 92.56 91 GLU A O 1
ATOM 698 N N . LEU A 1 92 ? -2.724 -0.594 7.568 1.00 93.38 92 LEU A N 1
ATOM 699 C CA . LEU A 1 92 ? -3.315 -0.159 6.301 1.00 93.38 92 LEU A CA 1
ATOM 700 C C . LEU A 1 92 ? -2.281 -0.206 5.178 1.00 93.38 92 LEU A C 1
ATOM 702 O O . LEU A 1 92 ? -2.560 -0.761 4.121 1.00 93.38 92 LEU A O 1
ATOM 706 N N . MET A 1 93 ? -1.088 0.329 5.435 1.00 92.38 93 MET A N 1
ATOM 707 C CA . MET A 1 93 ? 0.003 0.337 4.468 1.00 92.38 93 MET A CA 1
ATOM 708 C C . MET A 1 93 ? 0.447 -1.073 4.088 1.00 92.38 93 MET A C 1
ATOM 710 O O . MET A 1 93 ? 0.537 -1.388 2.909 1.00 92.38 93 MET A O 1
ATOM 714 N N . ASN A 1 94 ? 0.666 -1.939 5.080 1.00 92.06 94 ASN A N 1
ATOM 715 C CA . ASN A 1 94 ? 1.078 -3.318 4.845 1.00 92.06 94 ASN A CA 1
ATOM 716 C C . ASN A 1 94 ? 0.020 -4.109 4.063 1.00 92.06 94 ASN A C 1
ATOM 718 O O . ASN A 1 94 ? 0.353 -4.953 3.236 1.00 92.06 94 ASN A O 1
ATOM 722 N N . TRP A 1 95 ? -1.264 -3.861 4.332 1.00 94.62 95 TRP A N 1
ATOM 723 C CA . TRP A 1 95 ? -2.344 -4.459 3.553 1.00 94.62 95 TRP A CA 1
ATOM 724 C C . TRP A 1 95 ? -2.316 -3.979 2.096 1.00 94.62 95 TRP A C 1
ATOM 726 O O . TRP A 1 95 ? -2.269 -4.812 1.196 1.00 94.62 95 TRP A O 1
ATOM 736 N N . LEU A 1 96 ? -2.280 -2.664 1.864 1.00 94.62 96 LEU A N 1
ATOM 737 C CA . LEU A 1 96 ? -2.239 -2.090 0.517 1.00 94.62 96 LEU A CA 1
ATOM 738 C C . LEU A 1 96 ? -1.020 -2.560 -0.284 1.00 94.62 96 LEU A C 1
ATOM 740 O O . LEU A 1 96 ? -1.170 -2.975 -1.430 1.00 94.62 96 LEU A O 1
ATOM 744 N N . SER A 1 97 ? 0.169 -2.543 0.323 1.00 92.94 97 SER A N 1
ATOM 745 C CA . SER A 1 97 ? 1.396 -3.000 -0.328 1.00 92.94 97 SER A CA 1
ATOM 746 C C . SER A 1 97 ? 1.308 -4.474 -0.723 1.00 92.94 97 SER A C 1
ATOM 748 O O . SER A 1 97 ? 1.670 -4.826 -1.842 1.00 92.94 97 SER A O 1
ATOM 750 N N . THR A 1 98 ? 0.758 -5.327 0.146 1.00 92.69 98 THR A N 1
ATOM 751 C CA . THR A 1 98 ? 0.565 -6.756 -0.147 1.00 92.69 98 THR A CA 1
ATOM 752 C C . THR A 1 98 ? -0.366 -6.963 -1.344 1.00 92.69 98 THR A C 1
ATOM 754 O O . THR A 1 98 ? -0.051 -7.761 -2.223 1.00 92.69 98 THR A O 1
ATOM 757 N N . GLU A 1 99 ? -1.488 -6.242 -1.407 1.00 94.94 99 GLU A N 1
ATOM 758 C CA . GLU A 1 99 ? -2.460 -6.366 -2.504 1.00 94.94 99 GLU A CA 1
ATOM 759 C C . GLU A 1 99 ? -1.895 -5.861 -3.840 1.00 94.94 99 GLU A C 1
ATOM 761 O O . GLU A 1 99 ? -2.079 -6.511 -4.869 1.00 94.94 99 GLU A O 1
ATOM 766 N N . VAL A 1 100 ? -1.166 -4.739 -3.831 1.00 93.00 100 VAL A N 1
ATOM 767 C CA . VAL A 1 100 ? -0.523 -4.188 -5.037 1.00 93.00 100 VAL A CA 1
ATOM 768 C C . VAL A 1 100 ? 0.588 -5.108 -5.540 1.00 93.00 100 VAL A C 1
ATOM 770 O O . VAL A 1 100 ? 0.659 -5.380 -6.735 1.00 93.00 100 VAL A O 1
ATOM 773 N N . VAL A 1 101 ? 1.423 -5.647 -4.648 1.00 91.31 101 VAL A N 1
ATOM 774 C CA . VAL A 1 101 ? 2.481 -6.600 -5.025 1.00 91.31 101 VAL A CA 1
ATOM 775 C C . VAL A 1 101 ? 1.887 -7.914 -5.532 1.00 91.31 101 VAL A C 1
ATOM 777 O O . VAL A 1 101 ? 2.393 -8.485 -6.495 1.00 91.31 101 VAL A O 1
ATOM 780 N N . ALA A 1 102 ? 0.798 -8.398 -4.929 1.00 91.81 102 ALA A N 1
ATOM 781 C CA . ALA A 1 102 ? 0.087 -9.568 -5.436 1.00 91.81 102 ALA A CA 1
ATOM 782 C C . ALA A 1 102 ? -0.444 -9.320 -6.853 1.00 91.81 102 ALA A C 1
ATOM 784 O O . ALA A 1 102 ? -0.234 -10.154 -7.726 1.00 91.81 102 ALA A O 1
ATOM 785 N N . LEU A 1 103 ? -1.049 -8.155 -7.101 1.00 91.38 103 LEU A N 1
ATOM 786 C CA . LEU A 1 103 ? -1.535 -7.769 -8.425 1.00 91.38 103 LEU A CA 1
ATOM 787 C C . LEU A 1 103 ? -0.401 -7.643 -9.456 1.00 91.38 103 LEU A C 1
ATOM 789 O O . LEU A 1 103 ? -0.541 -8.099 -10.588 1.00 91.38 103 LEU A O 1
ATOM 793 N N . PHE A 1 104 ? 0.732 -7.067 -9.054 1.00 89.38 104 PHE A N 1
ATOM 794 C CA . PHE A 1 104 ? 1.937 -6.985 -9.878 1.00 89.38 104 PHE A CA 1
ATOM 795 C C . PHE A 1 104 ? 2.440 -8.381 -10.282 1.00 89.38 104 PHE A C 1
ATOM 797 O O . PHE A 1 104 ? 2.662 -8.633 -11.462 1.00 89.38 104 PHE A O 1
ATOM 804 N N . ASN A 1 105 ? 2.531 -9.317 -9.333 1.00 88.44 105 ASN A N 1
ATOM 805 C CA . ASN A 1 105 ? 2.969 -10.691 -9.606 1.00 88.44 105 ASN A CA 1
ATOM 806 C C . ASN A 1 105 ? 1.931 -11.506 -10.404 1.00 88.44 105 ASN A C 1
ATOM 808 O O . ASN A 1 105 ? 2.301 -12.350 -11.217 1.00 88.44 105 ASN A O 1
ATOM 812 N N . GLU A 1 106 ? 0.630 -11.270 -10.188 1.00 84.31 106 GLU A N 1
ATOM 813 C CA . GLU A 1 106 ? -0.458 -11.872 -10.976 1.00 84.31 106 GLU A CA 1
ATOM 814 C C . GLU A 1 106 ? -0.335 -11.493 -12.461 1.00 84.31 106 GLU A C 1
ATOM 816 O O . GLU A 1 106 ? -0.566 -12.338 -13.324 1.00 84.31 106 GLU A O 1
ATOM 821 N N . ALA A 1 107 ? 0.080 -10.258 -12.765 1.00 72.12 107 ALA A N 1
ATOM 822 C CA . ALA A 1 107 ? 0.293 -9.801 -14.138 1.00 72.12 107 ALA A CA 1
ATOM 823 C C . ALA A 1 107 ? 1.468 -10.510 -14.847 1.00 72.12 107 ALA A C 1
ATOM 825 O O . ALA A 1 107 ? 1.468 -10.600 -16.075 1.00 72.12 107 ALA A O 1
ATOM 826 N N . GLU A 1 108 ? 2.446 -11.034 -14.100 1.00 67.31 108 GLU A N 1
ATOM 827 C CA . GLU A 1 108 ? 3.593 -11.778 -14.646 1.00 67.31 108 GLU A CA 1
ATOM 828 C C . GLU A 1 108 ? 3.318 -13.280 -14.830 1.00 67.31 108 GLU A C 1
ATOM 830 O O . GLU A 1 108 ? 4.020 -13.959 -15.586 1.00 67.31 108 GLU A O 1
ATOM 835 N N . ALA A 1 109 ? 2.295 -13.822 -14.164 1.00 64.94 109 ALA A N 1
ATOM 836 C CA . ALA A 1 109 ? 1.938 -15.230 -14.254 1.00 64.94 109 ALA A CA 1
ATOM 837 C C . ALA A 1 109 ? 1.246 -15.540 -15.595 1.00 64.94 109 ALA A C 1
ATOM 839 O O . ALA A 1 109 ? 0.020 -15.557 -15.701 1.00 64.94 109 ALA A O 1
ATOM 840 N N . VAL A 1 110 ? 2.033 -15.834 -16.633 1.00 56.22 110 VAL A N 1
ATOM 841 C CA . VAL A 1 110 ? 1.522 -16.467 -17.859 1.00 56.22 110 VAL A CA 1
ATOM 842 C C . VAL A 1 110 ? 0.966 -17.847 -17.478 1.00 56.22 110 VAL A C 1
ATOM 844 O O . VAL A 1 110 ? 1.718 -18.657 -16.925 1.00 56.22 110 VAL A O 1
ATOM 847 N N . PRO A 1 111 ? -0.318 -18.163 -17.742 1.00 47.66 111 PRO A N 1
ATOM 848 C CA . PRO A 1 111 ? -0.814 -19.519 -17.562 1.00 47.66 111 PRO A CA 1
ATOM 849 C C . PRO A 1 111 ? -0.008 -20.439 -18.481 1.00 47.66 111 PRO A C 1
ATOM 851 O O . PRO A 1 111 ? -0.059 -20.291 -19.700 1.00 47.66 111 PRO A O 1
ATOM 854 N N . ASN A 1 112 ? 0.766 -21.361 -17.909 1.00 49.97 112 ASN A N 1
ATOM 855 C CA . ASN A 1 112 ? 1.332 -22.454 -18.692 1.00 49.97 112 ASN A CA 1
ATOM 856 C C . ASN A 1 112 ? 0.152 -23.311 -19.185 1.00 49.97 112 ASN A C 1
ATOM 858 O O . ASN A 1 112 ? -0.522 -23.929 -18.358 1.00 49.97 112 ASN A O 1
ATOM 862 N N . GLU A 1 113 ? -0.122 -23.286 -20.494 1.00 41.12 113 GLU A N 1
ATOM 863 C CA . GLU A 1 113 ? -1.018 -24.240 -21.173 1.00 41.12 113 GLU A CA 1
ATOM 864 C C . GLU A 1 113 ? -0.445 -25.665 -21.164 1.00 41.12 113 GLU A C 1
ATOM 866 O O . GLU A 1 113 ? 0.789 -25.823 -21.332 1.00 41.12 113 GLU A O 1
#